Protein AF-A0A4Y9FAM9-F1 (afdb_monomer_lite)

Radius of gyration: 13.85 Å; chains: 1; bounding box: 36×14×36 Å

Structure (mmCIF, N/CA/C/O backbone):
data_AF-A0A4Y9FAM9-F1
#
_entry.id   AF-A0A4Y9FAM9-F1
#
loop_
_atom_site.group_PDB
_atom_site.id
_atom_site.type_symbol
_atom_site.label_atom_id
_atom_site.label_alt_id
_atom_site.label_comp_id
_atom_site.label_asym_id
_atom_site.label_entity_id
_atom_site.label_seq_id
_atom_site.pdbx_PDB_ins_code
_atom_site.Cartn_x
_atom_site.Cartn_y
_atom_site.Cartn_z
_atom_site.occupancy
_atom_site.B_iso_or_equiv
_atom_site.auth_seq_id
_atom_site.auth_comp_id
_atom_site.auth_asym_id
_atom_site.auth_atom_id
_atom_site.pdbx_PDB_model_num
ATOM 1 N N . MET A 1 1 ? 13.910 -4.564 -19.446 1.00 58.78 1 MET A N 1
ATOM 2 C CA . MET A 1 1 ? 14.619 -3.307 -19.123 1.00 58.78 1 MET A CA 1
ATOM 3 C C . MET A 1 1 ? 14.474 -3.054 -17.630 1.00 58.78 1 MET A C 1
ATOM 5 O O . MET A 1 1 ? 13.490 -3.530 -17.080 1.00 58.78 1 MET A O 1
ATOM 9 N N . ASN A 1 2 ? 15.439 -2.384 -16.992 1.00 69.31 2 ASN A N 1
ATOM 10 C CA . ASN A 1 2 ? 15.332 -1.973 -15.586 1.00 69.31 2 ASN A CA 1
ATOM 11 C C . ASN A 1 2 ? 14.530 -0.660 -15.505 1.00 69.31 2 ASN A C 1
ATOM 13 O O . ASN A 1 2 ? 14.834 0.230 -16.304 1.00 69.31 2 ASN A O 1
ATOM 17 N N . PRO A 1 3 ? 13.554 -0.514 -14.590 1.00 70.00 3 PRO A N 1
ATOM 18 C CA . PRO A 1 3 ? 12.755 0.698 -14.500 1.00 70.00 3 PRO A CA 1
ATOM 19 C C . PRO A 1 3 ? 13.620 1.913 -14.173 1.00 70.00 3 PRO A C 1
ATOM 21 O O . PRO A 1 3 ? 14.517 1.809 -13.326 1.00 70.00 3 PRO A O 1
ATOM 24 N N . PRO A 1 4 ? 13.339 3.087 -14.760 1.00 79.38 4 PRO A N 1
ATOM 25 C CA . PRO A 1 4 ? 13.912 4.327 -14.262 1.00 79.38 4 PRO A CA 1
ATOM 26 C C . PRO A 1 4 ? 13.429 4.581 -12.825 1.00 79.38 4 PRO A C 1
ATOM 28 O O . PRO A 1 4 ? 12.295 4.251 -12.473 1.00 79.38 4 PRO A O 1
ATOM 31 N N . ALA A 1 5 ? 14.270 5.199 -11.989 1.00 77.81 5 ALA A N 1
ATOM 32 C CA . ALA A 1 5 ? 13.925 5.522 -10.598 1.00 77.81 5 ALA A CA 1
ATOM 33 C C . ALA A 1 5 ? 12.604 6.312 -10.489 1.00 77.81 5 ALA A C 1
ATOM 35 O O . ALA A 1 5 ? 11.788 6.043 -9.615 1.00 77.81 5 ALA A O 1
ATOM 36 N N . THR A 1 6 ? 12.326 7.180 -11.466 1.00 86.44 6 THR A N 1
ATOM 37 C CA . THR A 1 6 ? 11.077 7.948 -11.566 1.00 86.44 6 THR A CA 1
ATOM 38 C C . THR A 1 6 ? 9.824 7.078 -11.711 1.00 86.44 6 THR A C 1
ATOM 40 O O . THR A 1 6 ? 8.772 7.442 -11.183 1.00 86.44 6 THR A O 1
ATOM 43 N N . ALA A 1 7 ? 9.909 5.922 -12.382 1.00 88.75 7 ALA A N 1
ATOM 44 C CA . ALA A 1 7 ? 8.791 4.983 -12.493 1.00 88.75 7 ALA A CA 1
ATOM 45 C C . ALA A 1 7 ? 8.508 4.299 -11.148 1.00 88.75 7 ALA A C 1
ATOM 47 O O . ALA A 1 7 ? 7.351 4.191 -10.743 1.00 88.75 7 ALA A O 1
ATOM 48 N N . LYS A 1 8 ? 9.563 3.908 -10.420 1.00 92.50 8 LYS A N 1
ATOM 49 C CA . LYS A 1 8 ? 9.435 3.353 -9.065 1.00 92.50 8 LYS A CA 1
ATOM 50 C C . LYS A 1 8 ? 8.832 4.370 -8.100 1.00 92.50 8 LYS A C 1
ATOM 52 O O . LYS A 1 8 ? 7.899 4.030 -7.380 1.00 92.50 8 LYS A O 1
ATOM 57 N N . ASP A 1 9 ? 9.306 5.612 -8.119 1.00 94.50 9 ASP A N 1
ATOM 58 C CA . ASP A 1 9 ? 8.791 6.669 -7.242 1.00 94.50 9 ASP A CA 1
ATOM 59 C C . ASP A 1 9 ? 7.321 6.984 -7.539 1.00 94.50 9 ASP A C 1
ATOM 61 O O . ASP A 1 9 ? 6.505 7.044 -6.620 1.00 94.50 9 ASP A O 1
ATOM 65 N N . THR A 1 10 ? 6.951 7.067 -8.821 1.00 93.69 10 THR A N 1
ATOM 66 C CA . THR A 1 10 ? 5.550 7.246 -9.240 1.00 93.69 10 THR A CA 1
ATOM 67 C C . THR A 1 10 ? 4.666 6.105 -8.731 1.00 93.69 10 THR A C 1
ATOM 69 O O . THR A 1 10 ? 3.578 6.346 -8.206 1.00 93.69 10 THR A O 1
ATOM 72 N N . ALA A 1 11 ? 5.134 4.859 -8.841 1.00 94.75 11 ALA A N 1
ATOM 73 C CA . ALA A 1 11 ? 4.397 3.696 -8.360 1.00 94.75 11 ALA A CA 1
ATOM 74 C C . ALA A 1 11 ? 4.224 3.704 -6.830 1.00 94.75 11 ALA A C 1
ATOM 76 O O . ALA A 1 11 ? 3.129 3.427 -6.341 1.00 94.75 11 ALA A O 1
ATOM 77 N N . LYS A 1 12 ? 5.255 4.095 -6.070 1.00 95.88 12 LYS A N 1
ATOM 78 C CA . LYS A 1 12 ? 5.158 4.243 -4.608 1.00 95.88 12 LYS A CA 1
ATOM 79 C C . LYS A 1 12 ? 4.183 5.348 -4.202 1.00 95.88 12 LYS A C 1
ATOM 81 O O . LYS A 1 12 ? 3.355 5.120 -3.328 1.00 95.88 12 LYS A O 1
ATOM 86 N N . SER A 1 13 ? 4.217 6.508 -4.863 1.00 96.19 13 SER A N 1
ATOM 87 C CA . SER A 1 13 ? 3.254 7.587 -4.596 1.00 96.19 13 SER A CA 1
ATOM 88 C C . SER A 1 13 ? 1.811 7.172 -4.903 1.00 96.19 13 SER A C 1
ATOM 90 O O . SER A 1 13 ? 0.887 7.566 -4.187 1.00 96.19 13 SER A O 1
ATOM 92 N N . ALA A 1 14 ? 1.605 6.349 -5.936 1.00 95.88 14 ALA A N 1
ATOM 93 C CA . ALA A 1 14 ? 0.293 5.781 -6.237 1.00 95.88 14 ALA A CA 1
ATOM 94 C C . ALA A 1 14 ? -0.192 4.836 -5.123 1.00 95.88 14 ALA A C 1
ATOM 96 O O . ALA A 1 14 ? -1.352 4.933 -4.722 1.00 95.88 14 ALA A O 1
ATOM 97 N N . ILE A 1 15 ? 0.692 3.987 -4.579 1.00 97.06 15 ILE A N 1
ATOM 98 C CA . ILE A 1 15 ? 0.389 3.148 -3.406 1.00 97.06 15 ILE A CA 1
ATOM 99 C C . ILE A 1 15 ? 0.012 4.019 -2.207 1.00 97.06 15 ILE A C 1
ATOM 101 O O . ILE A 1 15 ? -1.022 3.779 -1.594 1.00 97.06 15 ILE A O 1
ATOM 105 N N . ASP A 1 16 ? 0.802 5.047 -1.887 1.00 96.94 16 ASP A N 1
ATOM 106 C CA . ASP A 1 16 ? 0.529 5.908 -0.730 1.00 96.94 16 ASP A CA 1
ATOM 107 C C . ASP A 1 16 ? -0.831 6.615 -0.860 1.00 96.94 16 ASP A C 1
ATOM 109 O O . ASP A 1 16 ? -1.590 6.705 0.107 1.00 96.94 16 ASP A O 1
ATOM 113 N N . THR A 1 17 ? -1.179 7.056 -2.072 1.00 97.00 17 THR A N 1
ATOM 114 C CA . THR A 1 17 ? -2.478 7.681 -2.365 1.00 97.00 17 THR A CA 1
ATOM 115 C C . THR A 1 17 ? -3.633 6.697 -2.173 1.00 97.00 17 THR A C 1
ATOM 117 O O . THR A 1 17 ? -4.624 7.024 -1.518 1.00 97.00 17 THR A O 1
ATOM 120 N N . ALA A 1 18 ? -3.514 5.482 -2.712 1.00 96.44 18 ALA A N 1
ATOM 121 C CA . ALA A 1 18 ? -4.556 4.467 -2.594 1.00 96.44 18 ALA A CA 1
ATOM 122 C C . ALA A 1 18 ? -4.694 3.942 -1.152 1.00 96.44 18 ALA A C 1
ATOM 124 O O . ALA A 1 18 ? -5.815 3.799 -0.662 1.00 96.44 18 ALA A O 1
ATOM 125 N N . ALA A 1 19 ? -3.586 3.769 -0.427 1.00 97.00 19 ALA A N 1
ATOM 126 C CA . ALA A 1 19 ? -3.591 3.426 0.991 1.00 97.00 19 ALA A CA 1
ATOM 127 C C . ALA A 1 19 ? -4.280 4.515 1.830 1.00 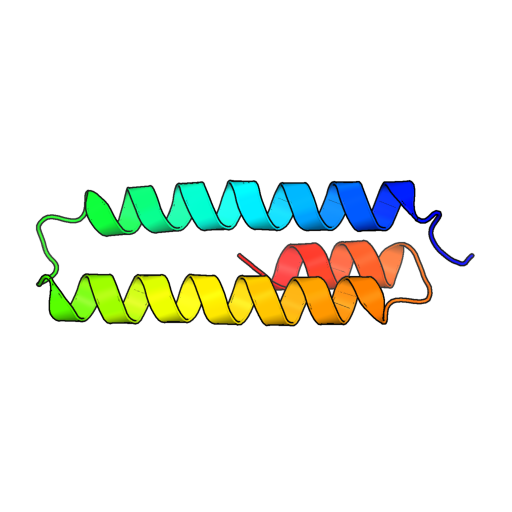97.00 19 ALA A C 1
ATOM 129 O O . ALA A 1 19 ? -5.104 4.210 2.693 1.00 97.00 19 ALA A O 1
ATOM 130 N N . ALA A 1 20 ? -3.999 5.796 1.566 1.00 97.50 20 ALA A N 1
ATOM 131 C CA . ALA A 1 20 ? -4.673 6.904 2.241 1.00 97.50 20 ALA A CA 1
ATOM 132 C C . ALA A 1 20 ? -6.189 6.897 1.983 1.00 97.50 20 ALA A C 1
ATOM 134 O O . ALA A 1 20 ? -6.964 6.984 2.938 1.00 97.50 20 ALA A O 1
ATOM 135 N N . ALA A 1 21 ? -6.611 6.715 0.728 1.00 97.81 21 ALA A N 1
ATOM 136 C CA . ALA A 1 21 ? -8.026 6.617 0.370 1.00 97.81 21 ALA A CA 1
ATOM 137 C C . ALA A 1 21 ? -8.712 5.439 1.085 1.00 97.81 21 ALA A C 1
ATOM 139 O O . ALA A 1 21 ? -9.759 5.616 1.708 1.00 97.81 21 ALA A O 1
ATOM 140 N N . LYS A 1 22 ? -8.083 4.256 1.096 1.00 96.88 22 LYS A N 1
ATOM 141 C CA . LYS A 1 22 ? -8.604 3.071 1.791 1.00 96.88 22 LYS A CA 1
ATOM 142 C C . LYS A 1 22 ? -8.752 3.303 3.295 1.00 96.88 22 LYS A C 1
ATOM 144 O O . LYS A 1 22 ? -9.766 2.937 3.884 1.00 96.88 22 LYS A O 1
ATOM 149 N N . LYS A 1 23 ? -7.774 3.958 3.926 1.00 97.44 23 LYS A N 1
ATOM 150 C CA . LYS A 1 23 ? -7.845 4.308 5.354 1.00 97.44 23 LYS A CA 1
ATOM 151 C C . LYS A 1 23 ? -8.965 5.306 5.652 1.00 97.44 23 LYS A C 1
ATOM 153 O O . LYS A 1 23 ? -9.630 5.155 6.673 1.00 97.44 23 LYS A O 1
ATOM 158 N N . GLN A 1 24 ? -9.221 6.264 4.760 1.00 98.19 24 GLN A N 1
ATOM 159 C CA . GLN A 1 24 ? -10.366 7.174 4.880 1.00 98.19 24 GLN A CA 1
ATOM 160 C C . GLN A 1 24 ? -11.708 6.442 4.731 1.00 98.19 24 GLN A C 1
ATOM 162 O O . GLN A 1 24 ? -12.645 6.721 5.477 1.00 98.19 24 GLN A O 1
ATOM 167 N N . GLU A 1 25 ? -11.813 5.482 3.808 1.00 97.94 25 GLU A N 1
ATOM 168 C CA . GLU A 1 25 ? -12.994 4.613 3.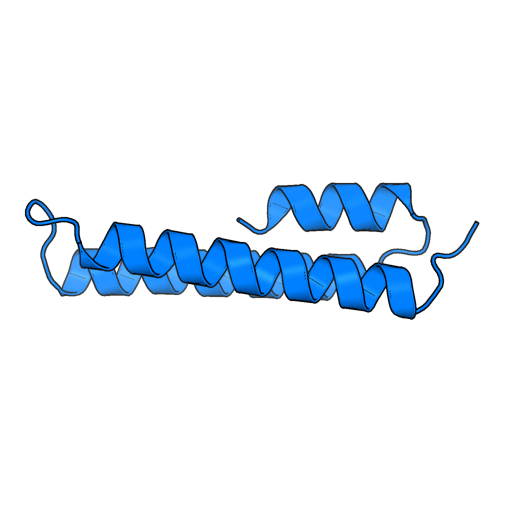704 1.00 97.94 25 GLU A CA 1
ATOM 169 C C . GLU A 1 25 ? -13.226 3.835 5.005 1.00 97.94 25 GLU A C 1
ATOM 171 O O . GLU A 1 25 ? -14.353 3.798 5.500 1.00 97.94 25 GLU A O 1
ATOM 176 N N . ILE A 1 26 ? -12.163 3.261 5.584 1.00 97.88 26 ILE A N 1
ATOM 177 C CA . ILE A 1 26 ? -12.213 2.540 6.865 1.00 97.88 26 ILE A CA 1
ATOM 178 C C . ILE A 1 26 ? -12.672 3.465 7.999 1.00 97.88 26 ILE A C 1
ATOM 180 O O . ILE A 1 26 ? -13.533 3.082 8.789 1.00 97.88 26 ILE A O 1
ATOM 184 N N . ASP A 1 27 ? -12.156 4.691 8.063 1.00 97.38 27 ASP A N 1
ATOM 185 C CA . ASP A 1 27 ? -12.560 5.675 9.074 1.00 97.38 27 ASP A CA 1
ATOM 186 C C . ASP A 1 27 ? -14.050 5.993 9.038 1.00 97.38 27 ASP A C 1
ATOM 188 O O . ASP A 1 27 ? -14.712 6.065 10.080 1.00 97.38 27 ASP A O 1
ATOM 192 N N . ASN A 1 28 ? -14.585 6.125 7.827 1.00 98.25 28 ASN A N 1
ATOM 193 C CA . ASN A 1 28 ? -15.978 6.476 7.592 1.00 98.25 28 ASN A CA 1
ATOM 194 C C . ASN A 1 28 ? -16.952 5.310 7.837 1.00 98.25 28 ASN A C 1
ATOM 196 O O . ASN A 1 28 ? -18.168 5.532 7.858 1.00 98.25 28 ASN A O 1
ATOM 200 N N . ARG A 1 29 ? -16.459 4.080 8.046 1.00 98.00 29 ARG A N 1
ATOM 201 C CA . ARG A 1 29 ? -17.292 2.915 8.383 1.00 98.00 29 ARG A CA 1
ATOM 202 C C . ARG A 1 29 ? -17.922 3.111 9.759 1.00 98.00 29 ARG A C 1
ATOM 204 O O . ARG A 1 29 ? -17.227 3.247 10.759 1.00 98.00 29 ARG A O 1
ATOM 211 N N . LYS A 1 30 ? -19.250 3.143 9.829 1.00 97.88 30 LYS A N 1
ATOM 212 C CA . LYS A 1 30 ? -19.991 3.289 11.100 1.00 97.88 30 LYS A CA 1
ATOM 213 C C . LYS A 1 30 ? -20.372 1.949 11.725 1.00 97.88 30 LYS A C 1
ATOM 215 O O . LYS A 1 30 ? -20.879 1.918 12.836 1.00 97.88 30 LYS A O 1
ATOM 220 N N . ASP A 1 31 ? -20.152 0.871 10.987 1.00 97.81 31 ASP A N 1
ATOM 221 C CA . ASP A 1 31 ? -20.444 -0.506 11.367 1.00 97.81 31 ASP A CA 1
ATOM 222 C C . ASP A 1 31 ? -19.232 -1.239 11.963 1.00 97.81 31 ASP A C 1
ATOM 224 O O . ASP A 1 31 ? -19.344 -2.419 12.268 1.00 97.81 31 ASP A O 1
ATOM 228 N N . LEU A 1 32 ? -18.095 -0.551 12.122 1.00 97.56 32 LEU A N 1
ATOM 229 C CA . LEU A 1 32 ? -16.883 -1.067 12.761 1.00 97.56 32 LEU A CA 1
ATOM 230 C C . LEU A 1 32 ? -16.617 -0.356 14.086 1.00 97.56 32 LEU A C 1
ATOM 232 O O . LEU A 1 32 ? -16.843 0.856 14.186 1.00 97.56 32 LEU A O 1
ATOM 236 N N . THR A 1 33 ? -16.058 -1.085 15.052 1.00 98.19 33 THR A N 1
ATOM 237 C CA . THR A 1 33 ? -15.474 -0.477 16.255 1.00 98.19 33 THR A CA 1
ATOM 238 C C . THR A 1 33 ? -14.154 0.226 15.935 1.00 98.19 33 THR A C 1
ATOM 240 O O . THR A 1 33 ? -13.559 0.040 14.868 1.00 98.19 33 THR A O 1
ATOM 243 N N . ASP A 1 34 ? -13.668 1.039 16.869 1.00 97.81 34 ASP A N 1
ATOM 244 C CA . ASP A 1 34 ? -12.391 1.735 16.706 1.00 97.81 34 ASP A CA 1
ATOM 245 C C . ASP A 1 34 ? -11.213 0.749 16.627 1.00 97.81 34 ASP A C 1
ATOM 247 O O . ASP A 1 34 ? -10.286 0.958 15.841 1.00 97.81 34 ASP A O 1
ATOM 251 N N . GLU A 1 35 ? -11.272 -0.368 17.358 1.00 97.94 35 GLU A N 1
ATOM 252 C CA . GLU A 1 35 ? -10.271 -1.439 17.303 1.00 97.94 35 GLU A CA 1
ATOM 253 C C . GLU A 1 35 ? -10.255 -2.136 15.939 1.00 97.94 35 GLU A C 1
ATOM 255 O O . GLU A 1 35 ? -9.185 -2.359 15.369 1.00 97.94 35 GLU A O 1
ATOM 260 N N . GLU A 1 36 ? -11.427 -2.446 15.380 1.00 98.44 36 GLU A N 1
ATOM 261 C CA . GLU A 1 36 ? -11.536 -3.066 14.054 1.00 98.44 36 GLU A CA 1
ATOM 262 C C . GLU A 1 36 ? -11.023 -2.127 12.956 1.00 98.44 36 GLU A C 1
ATOM 264 O O . GLU A 1 36 ? -10.314 -2.558 12.042 1.00 98.44 36 GLU A O 1
ATOM 269 N N . LYS A 1 37 ? -11.311 -0.823 13.065 1.00 97.94 37 LYS A N 1
ATOM 270 C CA . LYS A 1 37 ? -10.750 0.192 12.163 1.00 97.94 37 LYS A CA 1
ATOM 271 C C . LYS A 1 37 ? -9.238 0.277 12.284 1.00 97.94 37 LYS A C 1
ATOM 273 O O . LYS A 1 37 ? -8.554 0.329 11.263 1.00 97.94 37 LYS A O 1
ATOM 278 N N . ALA A 1 38 ? -8.706 0.302 13.504 1.00 98.19 38 ALA A N 1
ATOM 279 C CA . ALA A 1 38 ? -7.269 0.370 13.735 1.00 98.19 38 ALA A CA 1
ATOM 280 C C . ALA A 1 38 ? -6.550 -0.848 13.133 1.00 98.19 38 ALA A C 1
ATOM 282 O O . ALA A 1 38 ? -5.561 -0.678 12.418 1.00 98.19 38 ALA A O 1
ATOM 283 N N . ALA A 1 39 ? -7.089 -2.053 13.338 1.00 98.19 39 ALA A N 1
ATOM 284 C CA . ALA A 1 39 ? -6.557 -3.279 12.749 1.00 98.19 39 ALA A CA 1
ATOM 285 C C . ALA A 1 39 ? -6.595 -3.241 11.212 1.00 98.19 39 ALA A C 1
ATOM 287 O O . ALA A 1 39 ? -5.585 -3.513 10.564 1.00 98.19 39 ALA A O 1
ATOM 288 N N . ALA A 1 40 ? -7.722 -2.830 10.623 1.00 97.88 40 ALA A N 1
ATOM 289 C CA . ALA A 1 40 ? -7.862 -2.728 9.173 1.00 97.88 40 ALA A CA 1
ATOM 290 C C . ALA A 1 40 ? -6.904 -1.691 8.561 1.00 97.88 40 ALA A C 1
ATOM 292 O O . ALA A 1 40 ? -6.307 -1.939 7.516 1.00 97.88 40 ALA A O 1
ATOM 293 N N . LYS A 1 41 ? -6.706 -0.539 9.211 1.00 97.50 41 LYS A N 1
ATOM 294 C CA . LYS A 1 41 ? -5.726 0.461 8.759 1.00 97.50 41 LYS A CA 1
ATOM 295 C C . LYS A 1 41 ? -4.293 -0.047 8.860 1.00 97.50 41 LYS A C 1
ATOM 297 O O . LYS A 1 41 ? -3.503 0.222 7.961 1.00 97.50 41 LYS A O 1
ATOM 302 N N . SER A 1 42 ? -3.970 -0.778 9.928 1.00 97.94 42 SER A N 1
ATOM 303 C CA . SER A 1 42 ? -2.651 -1.388 10.083 1.00 97.94 42 SER A CA 1
ATOM 304 C C . SER A 1 42 ? -2.370 -2.396 8.968 1.00 97.94 42 SER A C 1
ATOM 306 O O . SER A 1 42 ? -1.265 -2.402 8.440 1.00 97.94 42 SER A O 1
ATOM 308 N N . ASP A 1 43 ? -3.358 -3.204 8.573 1.00 97.12 43 ASP A N 1
ATOM 309 C CA . ASP A 1 43 ? -3.229 -4.135 7.443 1.00 97.12 43 ASP A CA 1
ATOM 310 C C . ASP A 1 43 ? -2.983 -3.396 6.114 1.00 97.12 43 ASP A C 1
ATOM 312 O O . ASP A 1 43 ? -2.108 -3.786 5.340 1.00 97.12 43 ASP A O 1
ATOM 316 N N . VAL A 1 44 ? -3.682 -2.277 5.879 1.00 97.31 44 VAL A N 1
ATOM 317 C CA . VAL A 1 44 ? -3.428 -1.408 4.714 1.00 97.31 44 VAL A CA 1
ATOM 318 C C . VAL A 1 44 ? -1.995 -0.868 4.726 1.00 97.31 44 VAL A C 1
ATOM 320 O O . VAL A 1 44 ? -1.318 -0.904 3.700 1.00 97.31 44 VAL A O 1
ATOM 323 N N . ASP A 1 45 ? -1.507 -0.392 5.873 1.00 96.81 45 ASP A N 1
ATOM 3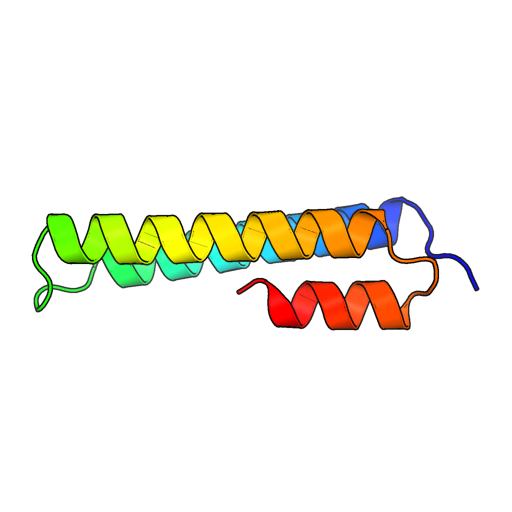24 C CA . ASP A 1 45 ? -0.145 0.139 5.996 1.00 96.81 45 ASP A CA 1
ATOM 325 C C . ASP A 1 45 ? 0.926 -0.946 5.795 1.00 96.81 45 ASP A C 1
ATOM 327 O O . ASP A 1 45 ? 1.958 -0.689 5.161 1.00 96.81 45 ASP A O 1
ATOM 331 N N . THR A 1 46 ? 0.674 -2.170 6.269 1.00 97.38 46 THR A N 1
ATOM 332 C CA . THR A 1 46 ? 1.542 -3.329 6.025 1.00 97.38 46 THR A CA 1
ATOM 333 C C . THR A 1 46 ? 1.616 -3.652 4.536 1.00 97.38 46 THR A C 1
ATOM 335 O O . THR A 1 46 ? 2.716 -3.667 3.982 1.00 97.38 46 THR A O 1
ATOM 338 N N . LYS A 1 47 ? 0.474 -3.815 3.858 1.00 96.25 47 LYS A N 1
ATOM 339 C CA . LYS A 1 47 ? 0.430 -4.120 2.415 1.00 96.25 47 LYS A CA 1
ATOM 340 C C . LYS A 1 47 ? 1.083 -3.033 1.570 1.00 96.25 47 LYS A C 1
ATOM 342 O O . LYS A 1 47 ? 1.873 -3.331 0.673 1.00 96.25 47 LYS A O 1
ATOM 347 N N . ALA A 1 48 ? 0.826 -1.768 1.899 1.00 96.94 48 ALA A N 1
ATOM 348 C CA . ALA A 1 48 ? 1.457 -0.641 1.227 1.00 96.94 48 ALA A CA 1
ATOM 349 C C . ALA A 1 48 ? 2.984 -0.678 1.391 1.00 96.94 48 ALA A C 1
ATOM 351 O O . ALA A 1 48 ? 3.726 -0.423 0.442 1.00 96.94 48 ALA A O 1
ATOM 352 N N . SER A 1 49 ? 3.474 -1.019 2.584 1.00 97.00 49 SER A N 1
ATOM 353 C CA . SER A 1 49 ? 4.911 -1.130 2.855 1.00 97.00 49 SER A CA 1
ATOM 354 C C . SER A 1 49 ? 5.549 -2.293 2.093 1.00 97.00 49 SER A C 1
ATOM 356 O O . SER A 1 49 ? 6.569 -2.094 1.433 1.00 97.00 49 SER A O 1
ATOM 358 N N . GLU A 1 50 ? 4.923 -3.471 2.109 1.00 96.56 50 GLU A N 1
ATOM 359 C CA . GLU A 1 50 ? 5.382 -4.656 1.373 1.00 96.56 50 GLU A CA 1
ATOM 360 C C . GLU A 1 50 ? 5.466 -4.392 -0.133 1.00 96.56 50 GLU A C 1
ATOM 362 O O . GLU A 1 50 ? 6.482 -4.684 -0.771 1.00 96.56 50 GLU A O 1
ATOM 367 N N . ALA A 1 51 ? 4.442 -3.757 -0.703 1.00 96.38 51 ALA A N 1
ATOM 368 C CA . ALA A 1 51 ? 4.430 -3.394 -2.113 1.00 96.38 51 ALA A CA 1
ATOM 369 C C . ALA A 1 51 ? 5.512 -2.370 -2.471 1.00 96.38 51 ALA A C 1
ATOM 371 O O . ALA A 1 51 ? 6.175 -2.514 -3.501 1.00 96.38 51 ALA A O 1
ATOM 372 N N . LYS A 1 52 ? 5.759 -1.369 -1.617 1.00 96.44 52 LYS A N 1
ATOM 373 C CA . LYS A 1 52 ? 6.861 -0.415 -1.825 1.00 96.44 52 LYS A CA 1
ATOM 374 C C . LYS A 1 52 ? 8.223 -1.114 -1.801 1.00 96.44 52 LYS A C 1
ATOM 376 O O . LYS A 1 52 ? 9.041 -0.855 -2.683 1.00 96.44 52 LYS A O 1
ATOM 381 N N . SER A 1 53 ? 8.443 -2.052 -0.876 1.00 96.62 53 SER A N 1
ATOM 382 C CA . SER A 1 53 ? 9.663 -2.873 -0.845 1.00 96.62 53 SER A CA 1
ATOM 383 C C . SER A 1 53 ? 9.812 -3.768 -2.083 1.00 96.62 53 SER A C 1
ATOM 385 O O . SER A 1 53 ? 10.920 -3.936 -2.605 1.00 96.62 53 SER A O 1
ATOM 387 N N . ALA A 1 54 ? 8.707 -4.310 -2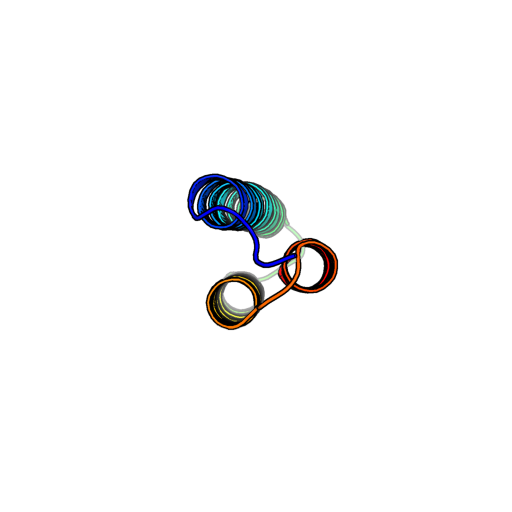.599 1.00 95.94 54 ALA A N 1
ATOM 388 C CA . ALA A 1 54 ? 8.705 -5.080 -3.839 1.00 95.94 54 ALA A CA 1
ATOM 389 C C . ALA A 1 54 ? 9.021 -4.203 -5.068 1.00 95.94 54 ALA A C 1
ATOM 391 O O . ALA A 1 54 ? 9.809 -4.619 -5.917 1.00 95.94 54 ALA A O 1
ATOM 392 N N . ILE A 1 55 ? 8.502 -2.970 -5.138 1.00 95.38 55 ILE A N 1
ATOM 393 C CA . ILE A 1 55 ? 8.860 -1.986 -6.179 1.00 95.38 55 ILE A CA 1
ATOM 394 C C . ILE A 1 55 ? 10.352 -1.651 -6.127 1.00 95.38 55 ILE A C 1
ATOM 396 O O . ILE A 1 55 ? 11.011 -1.581 -7.169 1.00 95.38 55 ILE A O 1
ATOM 400 N N . ASP A 1 56 ? 10.903 -1.459 -4.928 1.00 94.62 56 ASP A N 1
ATOM 401 C CA . ASP A 1 56 ? 12.333 -1.202 -4.755 1.00 94.62 56 ASP A CA 1
ATOM 402 C C . ASP A 1 56 ? 13.184 -2.344 -5.306 1.00 94.62 56 ASP A C 1
ATOM 404 O O . ASP A 1 56 ? 14.131 -2.105 -6.063 1.00 94.62 56 ASP A O 1
ATOM 408 N N . SER A 1 57 ? 12.771 -3.577 -5.023 1.00 94.56 57 SER A N 1
ATOM 409 C CA . SER A 1 57 ? 13.448 -4.796 -5.472 1.00 94.56 57 SER A CA 1
ATOM 410 C C . SER A 1 57 ? 13.202 -5.131 -6.949 1.00 94.56 57 SER A C 1
ATOM 412 O O . SER A 1 57 ? 13.946 -5.918 -7.534 1.00 94.56 57 SER A O 1
ATOM 414 N N . ALA A 1 58 ? 12.180 -4.546 -7.581 1.00 94.56 58 ALA A N 1
ATOM 415 C CA . ALA A 1 58 ? 11.817 -4.856 -8.958 1.00 94.56 58 ALA A CA 1
ATOM 416 C C . ALA A 1 58 ? 12.912 -4.424 -9.946 1.00 94.56 58 ALA A C 1
ATOM 418 O O . ALA A 1 58 ? 13.343 -3.269 -9.973 1.00 94.56 58 ALA A O 1
ATOM 419 N N . THR A 1 59 ? 13.330 -5.349 -10.807 1.00 93.75 59 THR A N 1
ATOM 420 C CA . THR A 1 59 ? 14.327 -5.117 -11.868 1.00 93.75 59 THR A CA 1
ATOM 421 C C . THR A 1 59 ? 13.698 -4.978 -13.255 1.00 93.75 59 THR A C 1
ATOM 423 O O . THR A 1 59 ? 14.402 -4.905 -14.261 1.00 93.75 59 THR A O 1
ATOM 426 N N . THR A 1 60 ? 12.362 -4.964 -13.325 1.00 93.50 60 THR A N 1
ATOM 427 C CA . THR A 1 60 ? 11.585 -4.811 -14.560 1.00 93.50 60 THR A CA 1
ATOM 428 C C . THR A 1 60 ? 10.357 -3.941 -14.334 1.00 93.50 60 THR A C 1
ATOM 430 O O . THR A 1 60 ? 9.806 -3.930 -13.232 1.00 93.50 60 THR A O 1
ATOM 433 N N . ASP A 1 61 ? 9.903 -3.245 -15.378 1.00 89.25 61 ASP A N 1
ATOM 434 C CA . ASP A 1 61 ? 8.688 -2.417 -15.312 1.00 89.25 61 ASP A CA 1
ATOM 435 C C . ASP A 1 61 ? 7.451 -3.261 -14.974 1.00 89.25 61 ASP A C 1
ATOM 437 O O . ASP A 1 61 ? 6.615 -2.860 -14.172 1.00 89.25 61 ASP A O 1
ATOM 441 N N . ALA A 1 62 ? 7.382 -4.490 -15.498 1.00 91.31 62 ALA A N 1
ATOM 442 C CA . ALA A 1 62 ? 6.330 -5.445 -15.154 1.00 91.31 62 ALA A CA 1
ATOM 443 C C . ALA A 1 62 ? 6.339 -5.817 -13.660 1.00 91.31 62 ALA A C 1
ATOM 445 O O . ALA A 1 62 ? 5.279 -5.961 -13.052 1.00 91.31 62 ALA A O 1
ATOM 446 N N . GLY A 1 63 ? 7.526 -5.941 -13.054 1.00 91.62 63 GLY A N 1
ATOM 447 C CA . GLY A 1 63 ? 7.669 -6.158 -11.615 1.00 91.62 63 GLY A CA 1
ATOM 448 C C . GLY A 1 63 ? 7.182 -4.965 -10.791 1.00 91.62 63 GLY A C 1
ATOM 449 O O . GLY A 1 63 ? 6.512 -5.166 -9.781 1.00 91.62 63 GLY A O 1
ATOM 450 N N . VAL A 1 64 ? 7.451 -3.736 -11.248 1.00 92.12 64 VAL A N 1
ATOM 451 C CA . VAL A 1 64 ? 6.939 -2.508 -10.614 1.00 92.12 64 VAL A CA 1
ATOM 452 C C . VAL A 1 64 ? 5.414 -2.459 -10.670 1.00 92.12 64 VAL A C 1
ATOM 454 O O . VAL A 1 64 ? 4.784 -2.246 -9.637 1.00 92.12 64 VAL A O 1
ATOM 457 N N . GLU A 1 65 ? 4.809 -2.711 -11.834 1.00 91.50 65 GLU A N 1
ATOM 458 C CA . GLU A 1 65 ? 3.345 -2.699 -11.964 1.00 91.50 65 GLU A CA 1
ATOM 459 C C . GLU A 1 65 ? 2.682 -3.820 -11.153 1.00 91.50 65 GLU A C 1
ATOM 461 O O . GLU A 1 65 ? 1.687 -3.575 -10.476 1.00 91.50 65 GLU A O 1
ATOM 466 N N . THR A 1 66 ? 3.265 -5.023 -11.136 1.00 91.94 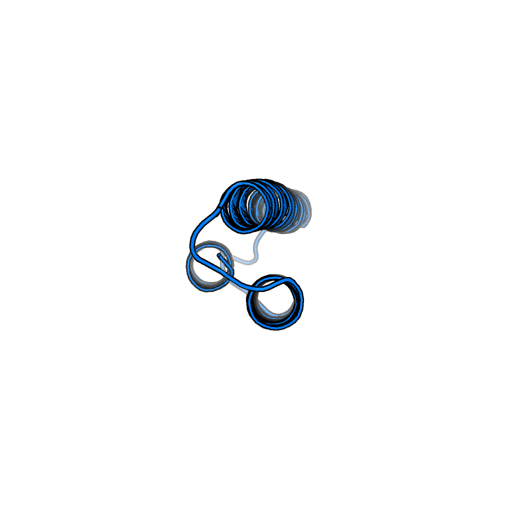66 THR A N 1
ATOM 467 C CA . THR A 1 66 ? 2.755 -6.137 -10.317 1.00 91.94 66 THR A CA 1
ATOM 468 C C . THR A 1 66 ? 2.777 -5.778 -8.830 1.00 91.94 66 THR A C 1
ATOM 470 O O . THR A 1 66 ? 1.769 -5.925 -8.138 1.00 91.94 66 THR A O 1
ATOM 473 N N . ALA A 1 67 ? 3.904 -5.253 -8.341 1.00 92.50 67 ALA A N 1
ATOM 474 C CA . ALA A 1 67 ? 4.051 -4.845 -6.948 1.00 92.50 67 ALA A CA 1
ATOM 475 C C . ALA A 1 67 ? 3.074 -3.719 -6.574 1.00 92.50 67 ALA A C 1
ATOM 477 O O . ALA A 1 67 ? 2.417 -3.791 -5.539 1.00 92.50 67 ALA A O 1
ATOM 478 N N . LYS A 1 68 ? 2.903 -2.727 -7.453 1.00 90.69 68 LYS A N 1
ATOM 479 C CA . LYS A 1 68 ? 1.925 -1.643 -7.297 1.00 90.69 68 LYS A CA 1
ATOM 480 C C . LYS A 1 68 ? 0.494 -2.159 -7.136 1.00 90.69 68 LYS A C 1
ATOM 482 O O . LYS A 1 68 ? -0.222 -1.663 -6.275 1.00 90.69 68 LYS A O 1
ATOM 487 N N . THR A 1 69 ? 0.084 -3.157 -7.921 1.00 89.88 69 THR A N 1
ATOM 488 C CA . THR A 1 69 ? -1.268 -3.740 -7.824 1.00 89.88 69 THR A CA 1
ATOM 489 C C . THR A 1 69 ? -1.496 -4.610 -6.588 1.00 89.88 69 THR A C 1
ATOM 491 O O . THR A 1 69 ? -2.642 -4.843 -6.229 1.00 89.88 69 THR A O 1
ATOM 494 N N . ALA A 1 70 ? -0.435 -5.091 -5.936 1.00 86.25 70 ALA A N 1
ATOM 495 C CA . ALA A 1 70 ? -0.544 -5.950 -4.756 1.00 86.25 70 ALA A CA 1
ATOM 496 C C . ALA A 1 70 ? -0.674 -5.171 -3.432 1.00 86.25 70 ALA A C 1
ATOM 498 O O . ALA A 1 70 ? -1.018 -5.762 -2.411 1.00 86.25 70 ALA A O 1
ATOM 499 N N . GLY A 1 71 ? -0.359 -3.871 -3.431 1.00 78.19 71 GLY A N 1
ATOM 500 C CA . GLY A 1 71 ? -0.167 -3.088 -2.207 1.00 78.19 71 GLY A CA 1
ATOM 501 C C . GLY A 1 71 ? -1.388 -2.419 -1.597 1.00 78.19 71 GLY A C 1
ATOM 502 O O . GLY A 1 71 ? -1.254 -1.852 -0.514 1.00 78.19 71 GLY A O 1
ATOM 503 N N . VAL A 1 72 ? -2.534 -2.413 -2.283 1.00 72.81 72 VAL A N 1
ATOM 504 C CA . VAL A 1 72 ? -3.720 -1.617 -1.915 1.00 72.81 72 VAL A CA 1
ATOM 505 C C . VAL A 1 72 ? -5.026 -2.311 -2.260 1.00 72.81 72 VAL A C 1
ATOM 507 O O . VAL A 1 72 ? -5.059 -3.037 -3.276 1.00 72.81 72 VAL A O 1
#

Sequence (72 aa):
MNPPATAKDTAKSAIDTAAAAKKQEIDNRKDLTDEEKAAAKSDVDTKASEAKSAIDSATTDAGVETAKTAGV

InterPro domains:
  IPR011439 Domain of unknown function DUF1542 [PF07564] (7-71)

Organism: Streptococcus acidominimus (NCBI:txid1326)

Secondary structure (DSSP, 8-state):
-PPPHHHHHHHHHHHHHHHHHHHHHHHH-SSS-HHHHHHHHHHHHHHHHHHHHHHHH--SHHHHHHHHHH--

pLDDT: mean 93.25, std 7.71, range [58.78, 98.44]

Foldseek 3Di:
DFDDVVLLVVLLVLLVVVLVVVLVVLVPDPPDDPVRSVVSSVQLVVLSVQLSVQSVVDRDSVSNV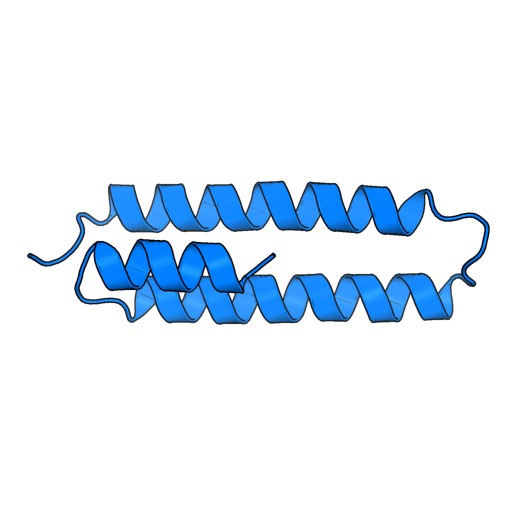VSSVRRD